Protein AF-A0AAU8SU63-F1 (afdb_monomer)

pLDDT: mean 71.38, std 15.08, range [43.41, 95.5]

Foldseek 3Di:
DDDDPPVCVVVVVVVVVVVVLVPPPPDPPCVVCVVPDDCVVVVVVVVVVVVVS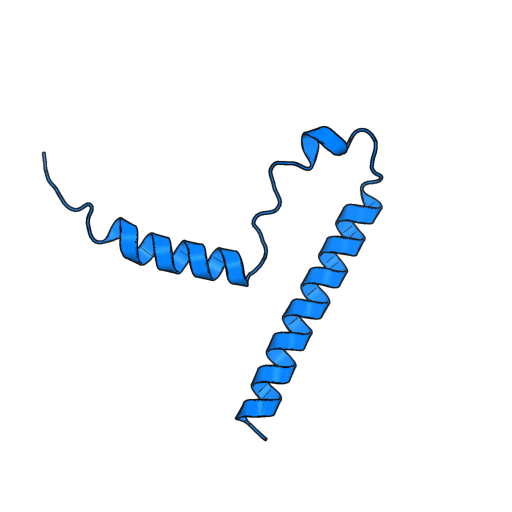VVVVVVVVVVVVD

Secondary structure (DSSP, 8-state):
----TTHHHHHHHHHHHHHHHTT----SSHHHHTTTS-HHHHHHHHHHHHHHHHHHHHHHHHHHH-

Sequence (66 aa):
MSGTDNKSTFAQTIKAVMWSFFGVRKRRDLEADATQLNPLYVLIAALIGAAVFVGVLILIVHAVVG

Structure (mmCIF, N/CA/C/O backbone):
data_AF-A0AAU8SU63-F1
#
_entry.id   AF-A0AAU8SU63-F1
#
loop_
_atom_site.group_PDB
_atom_site.id
_atom_site.type_symbol
_atom_site.label_atom_id
_atom_site.label_alt_id
_atom_site.label_comp_id
_atom_site.label_asym_id
_atom_site.label_entity_id
_atom_site.label_seq_id
_atom_site.pdbx_PDB_ins_code
_atom_site.Cartn_x
_atom_site.Cartn_y
_atom_site.Cartn_z
_atom_site.occupancy
_atom_site.B_iso_or_equiv
_atom_site.auth_seq_id
_atom_site.auth_comp_id
_atom_site.auth_asym_id
_atom_site.auth_atom_id
_atom_site.pdbx_PDB_model_num
ATOM 1 N N . MET A 1 1 ? -17.917 34.251 -7.542 1.00 45.12 1 MET A N 1
ATOM 2 C CA . MET A 1 1 ? -16.490 34.412 -7.897 1.00 45.12 1 MET A CA 1
ATOM 3 C C . MET A 1 1 ? -15.937 33.063 -8.344 1.00 45.12 1 MET A C 1
ATOM 5 O O . MET A 1 1 ? -16.147 32.106 -7.617 1.00 45.12 1 MET A O 1
ATOM 9 N N . SER A 1 2 ? -15.334 33.027 -9.543 1.00 43.41 2 SER A N 1
ATOM 10 C CA . SER A 1 2 ? -14.387 32.041 -10.129 1.00 43.41 2 SER A CA 1
ATOM 11 C C . SER A 1 2 ? -14.179 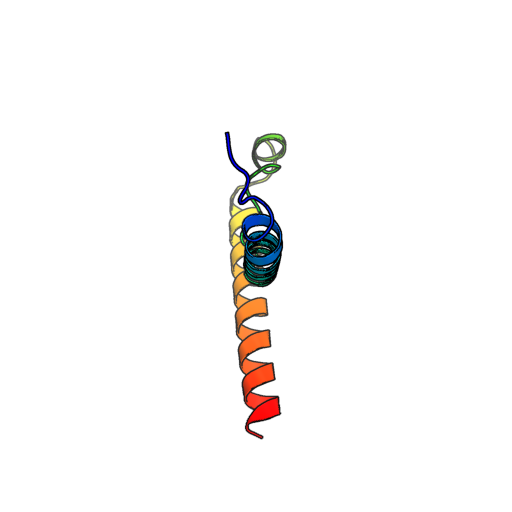30.703 -9.382 1.00 43.41 2 SER A C 1
ATOM 13 O O . SER A 1 2 ? -13.705 30.717 -8.256 1.00 43.41 2 SER A O 1
ATOM 15 N N . GLY A 1 3 ? -14.421 29.516 -9.946 1.00 53.53 3 GLY A N 1
ATOM 16 C CA . GLY A 1 3 ? -14.227 29.131 -11.346 1.00 53.53 3 GLY A CA 1
ATOM 17 C C . GLY A 1 3 ? -12.806 28.619 -11.614 1.00 53.53 3 GLY A C 1
ATOM 18 O O . GLY A 1 3 ? -12.147 29.152 -12.498 1.00 53.53 3 GLY A O 1
ATOM 19 N N . THR A 1 4 ? -12.346 27.598 -10.875 1.00 55.81 4 THR A N 1
ATOM 20 C CA . THR A 1 4 ? -11.177 26.755 -11.230 1.00 55.81 4 THR A CA 1
ATOM 21 C C . THR A 1 4 ? -11.321 25.315 -10.696 1.00 55.81 4 THR A C 1
ATOM 23 O O . THR A 1 4 ? -10.361 24.708 -10.237 1.00 55.81 4 THR A O 1
ATOM 26 N N . ASP A 1 5 ? -12.513 24.720 -10.793 1.00 55.16 5 ASP A N 1
ATOM 27 C CA . ASP A 1 5 ? -12.835 23.413 -10.177 1.00 55.16 5 ASP A CA 1
ATOM 28 C C . ASP A 1 5 ? -12.775 22.210 -11.135 1.00 55.16 5 ASP A C 1
ATOM 30 O O . ASP A 1 5 ? -13.340 21.159 -10.868 1.00 55.16 5 ASP A O 1
ATOM 34 N N . ASN A 1 6 ? -12.073 22.331 -12.266 1.00 55.62 6 ASN A N 1
ATOM 35 C CA . ASN A 1 6 ? -11.972 21.237 -13.249 1.00 55.62 6 ASN A CA 1
ATOM 36 C C . ASN A 1 6 ? -10.647 20.457 -13.180 1.00 55.62 6 ASN A C 1
ATOM 38 O O . ASN A 1 6 ? -10.523 19.387 -13.769 1.00 55.62 6 ASN A O 1
ATOM 42 N N . LYS A 1 7 ? -9.643 20.973 -12.458 1.00 52.31 7 LYS A N 1
ATOM 43 C CA . LYS A 1 7 ? -8.356 20.284 -12.235 1.00 52.31 7 LYS A CA 1
ATOM 44 C C . LYS A 1 7 ? -8.308 19.520 -10.908 1.00 52.31 7 LYS A C 1
ATOM 46 O O . LYS A 1 7 ? -7.511 18.593 -10.778 1.00 52.31 7 LYS A O 1
ATOM 51 N N . SER A 1 8 ? -9.166 19.872 -9.948 1.00 58.12 8 SER A N 1
ATOM 52 C CA . SER A 1 8 ? -9.259 19.186 -8.657 1.00 58.12 8 SER A CA 1
ATOM 53 C C . SER A 1 8 ? -9.849 17.786 -8.817 1.00 58.12 8 SER A C 1
ATOM 55 O O . SER A 1 8 ? -9.304 16.862 -8.232 1.00 58.12 8 SER A O 1
ATOM 57 N N . THR A 1 9 ? -10.857 17.589 -9.673 1.00 69.75 9 THR A N 1
ATOM 58 C CA . THR A 1 9 ? -11.527 16.289 -9.850 1.00 69.75 9 THR A CA 1
ATOM 59 C C . THR A 1 9 ? -10.599 15.224 -10.426 1.00 69.75 9 THR A C 1
ATOM 61 O O . THR A 1 9 ? -10.447 14.179 -9.812 1.00 69.75 9 THR A O 1
ATOM 64 N N . PHE A 1 10 ? -9.897 15.483 -11.535 1.00 79.25 10 PHE A N 1
ATOM 65 C CA . PHE A 1 10 ? -9.020 14.472 -12.149 1.00 79.25 10 PHE A CA 1
ATOM 66 C C . PHE A 1 10 ? -7.822 14.110 -11.259 1.00 79.25 10 PHE A C 1
ATOM 68 O O . PHE A 1 10 ? -7.529 12.934 -11.034 1.00 79.25 10 PHE A O 1
ATOM 75 N N . ALA A 1 11 ? -7.158 15.118 -10.684 1.00 77.06 11 ALA A N 1
ATOM 76 C CA . ALA A 1 11 ? -6.058 14.891 -9.753 1.00 77.06 11 ALA A CA 1
ATOM 77 C C . ALA A 1 11 ? -6.530 14.172 -8.476 1.00 77.06 11 ALA A C 1
ATOM 79 O O . ALA A 1 11 ? -5.802 13.342 -7.938 1.00 77.06 11 ALA A O 1
ATOM 80 N N . GLN A 1 12 ? -7.753 14.439 -8.009 1.00 75.50 12 GLN A N 1
ATOM 81 C CA . GLN A 1 12 ? -8.383 13.757 -6.875 1.00 75.50 12 GLN A CA 1
ATOM 82 C C . GLN A 1 12 ? -8.803 12.328 -7.226 1.00 75.50 12 GLN A C 1
ATOM 84 O O . GLN A 1 12 ? -8.654 11.452 -6.381 1.00 75.50 12 GLN A O 1
ATOM 89 N N . THR A 1 13 ? -9.228 12.060 -8.463 1.00 74.44 13 THR A N 1
ATOM 90 C CA . THR A 1 13 ? -9.473 10.704 -8.966 1.00 74.44 13 THR A CA 1
ATOM 91 C C . THR A 1 13 ? -8.180 9.894 -8.974 1.00 74.44 13 THR A C 1
ATOM 93 O O . THR A 1 13 ? -8.159 8.802 -8.418 1.00 74.44 13 THR A O 1
ATOM 96 N N . ILE A 1 14 ? -7.066 10.434 -9.481 1.00 82.25 14 ILE A N 1
ATOM 97 C CA . ILE A 1 14 ? -5.765 9.742 -9.422 1.00 82.25 14 ILE A CA 1
ATOM 98 C C . ILE A 1 14 ? -5.302 9.542 -7.973 1.00 82.25 14 ILE A C 1
ATOM 100 O O . ILE A 1 14 ? -4.837 8.459 -7.614 1.00 82.25 14 ILE A O 1
ATOM 104 N N . LYS A 1 15 ? -5.476 10.548 -7.107 1.00 70.69 15 LYS A N 1
ATOM 105 C CA . LYS A 1 15 ? -5.166 10.429 -5.672 1.00 70.69 15 LYS A CA 1
ATOM 106 C C . LYS A 1 15 ? -6.016 9.358 -4.989 1.00 70.69 15 LYS A C 1
ATOM 108 O O . LYS A 1 15 ? -5.498 8.615 -4.162 1.00 70.69 15 LYS A O 1
ATOM 113 N N . ALA A 1 16 ? -7.295 9.264 -5.341 1.00 71.31 16 ALA A N 1
ATOM 114 C CA . ALA A 1 16 ? -8.213 8.255 -4.832 1.00 71.31 16 ALA A CA 1
ATOM 115 C C . ALA A 1 16 ? -7.829 6.857 -5.326 1.00 71.31 16 ALA A C 1
ATOM 117 O O . ALA A 1 16 ? -7.825 5.915 -4.538 1.00 71.31 16 ALA A O 1
ATOM 118 N N . VAL A 1 17 ? -7.428 6.723 -6.590 1.00 68.69 17 VAL A N 1
ATOM 119 C CA . VAL A 1 17 ? -6.946 5.455 -7.145 1.00 68.69 17 VAL A CA 1
ATOM 120 C C . VAL A 1 17 ? -5.661 5.028 -6.431 1.00 68.69 17 VAL A C 1
ATOM 122 O O . VAL A 1 17 ? -5.609 3.918 -5.912 1.00 68.69 17 VAL A O 1
ATOM 125 N N . MET A 1 18 ? -4.686 5.922 -6.245 1.00 71.06 18 MET A N 1
ATOM 126 C CA . MET A 1 18 ? -3.478 5.623 -5.458 1.00 71.06 18 MET A CA 1
ATOM 127 C C . MET A 1 18 ? -3.777 5.200 -4.012 1.00 71.06 18 MET A C 1
ATOM 129 O O . MET A 1 18 ? -3.184 4.243 -3.520 1.00 71.06 18 MET A O 1
ATOM 133 N N . TRP A 1 19 ? -4.721 5.858 -3.333 1.00 69.81 19 TRP A N 1
ATOM 134 C CA . TRP A 1 19 ? -5.142 5.471 -1.978 1.00 69.81 19 TRP A CA 1
ATOM 135 C C . TRP A 1 19 ? -5.860 4.116 -1.929 1.00 69.81 19 TRP A C 1
ATOM 137 O O . TRP A 1 19 ? -5.845 3.447 -0.895 1.00 69.81 19 TRP A O 1
ATOM 147 N N . SER A 1 20 ? -6.460 3.706 -3.048 1.00 59.56 20 SER A N 1
ATOM 148 C CA . SER A 1 20 ? -7.122 2.409 -3.207 1.00 59.56 20 SER A CA 1
ATOM 149 C C . SER A 1 20 ? -6.113 1.281 -3.427 1.00 59.56 20 SER A C 1
ATOM 151 O O . SER A 1 20 ? -6.292 0.197 -2.884 1.00 59.56 20 SER A O 1
ATOM 153 N N . PHE A 1 21 ? -5.018 1.548 -4.147 1.00 66.31 21 PHE A N 1
ATOM 154 C CA . PHE A 1 21 ? -3.920 0.591 -4.329 1.00 66.31 21 PHE A CA 1
ATOM 155 C C . PHE A 1 21 ? -3.096 0.381 -3.054 1.00 66.31 21 PHE A C 1
ATOM 157 O O . PHE A 1 21 ? -2.603 -0.714 -2.818 1.00 66.31 21 PHE A O 1
ATOM 164 N N . PHE A 1 22 ? -2.983 1.405 -2.209 1.00 66.50 22 PHE A N 1
ATOM 165 C CA . PHE A 1 22 ? -2.226 1.334 -0.958 1.00 66.50 22 PHE A CA 1
ATOM 166 C C . PHE A 1 22 ? -3.000 0.668 0.202 1.00 66.50 22 PHE A C 1
ATOM 168 O O . PHE A 1 22 ? -2.418 0.350 1.232 1.00 66.50 22 PHE A O 1
ATOM 175 N N . GLY A 1 23 ? -4.315 0.450 0.067 1.00 61.91 23 GLY A N 1
ATOM 176 C CA . GLY A 1 23 ? -5.101 -0.357 1.014 1.00 61.91 23 GLY A CA 1
ATOM 177 C C . GLY A 1 23 ? -5.487 0.309 2.348 1.00 61.91 23 GLY A C 1
ATOM 178 O O . GLY A 1 23 ? -5.971 -0.373 3.249 1.00 61.91 23 GLY A O 1
ATOM 179 N N . VAL A 1 24 ? -5.335 1.633 2.504 1.00 62.81 24 VAL A N 1
ATOM 180 C CA . VAL A 1 24 ? -5.507 2.348 3.797 1.00 62.81 24 VAL A CA 1
ATOM 181 C C . VAL A 1 24 ? -6.827 3.134 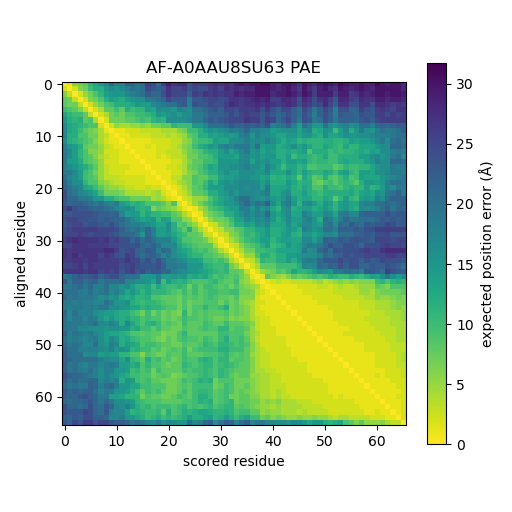3.880 1.00 62.81 24 VAL A C 1
ATOM 183 O O . VAL A 1 24 ? -6.894 4.228 4.432 1.00 62.81 24 VAL A O 1
ATOM 186 N N . ARG A 1 25 ? -7.941 2.593 3.374 1.00 59.72 25 ARG A N 1
ATOM 187 C CA . ARG A 1 25 ? -9.282 3.145 3.675 1.00 59.72 25 ARG A CA 1
ATOM 188 C C . ARG A 1 25 ? -10.111 2.187 4.528 1.00 59.72 25 ARG A C 1
ATOM 190 O O . ARG A 1 25 ? -11.251 1.881 4.211 1.00 59.72 25 ARG A O 1
ATOM 197 N N . LYS A 1 26 ? -9.543 1.742 5.650 1.00 55.56 26 LYS A N 1
ATOM 198 C CA . LYS A 1 26 ? -10.235 0.949 6.677 1.00 55.56 26 LYS A CA 1
ATOM 199 C C . LYS A 1 26 ? -10.287 1.746 7.982 1.00 55.56 26 LYS A C 1
ATOM 201 O O . LYS A 1 26 ? -9.493 1.522 8.884 1.00 55.56 26 LYS A O 1
ATOM 206 N N . ARG A 1 27 ? -11.154 2.760 8.049 1.00 53.59 27 ARG A N 1
ATOM 207 C CA . ARG A 1 27 ? -11.322 3.576 9.270 1.00 53.59 27 ARG A CA 1
ATOM 208 C C . ARG A 1 27 ? -12.760 3.774 9.740 1.00 53.59 27 ARG A C 1
ATOM 210 O O . ARG A 1 27 ? -12.932 4.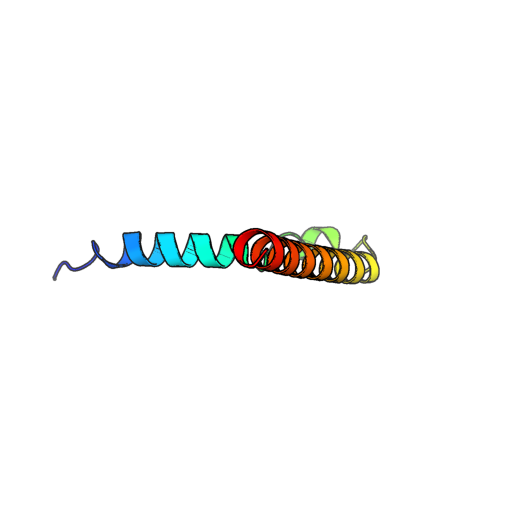513 10.692 1.00 53.59 27 ARG A O 1
ATOM 217 N N . ARG A 1 28 ? -13.791 3.191 9.115 1.00 51.59 28 ARG A N 1
ATOM 218 C CA . ARG A 1 28 ? -15.165 3.622 9.443 1.00 51.59 28 ARG A CA 1
ATOM 219 C C . ARG A 1 28 ? -16.180 2.579 9.884 1.00 51.59 28 ARG A C 1
ATOM 221 O O . ARG A 1 28 ? -17.156 2.996 10.484 1.00 51.59 28 ARG A O 1
ATOM 228 N N . ASP A 1 29 ? -15.913 1.284 9.738 1.00 51.47 29 ASP A N 1
ATOM 229 C CA . ASP A 1 29 ? -16.878 0.259 10.183 1.00 51.47 29 ASP A CA 1
ATOM 230 C C . ASP A 1 29 ? -16.380 -0.575 11.372 1.00 51.47 29 ASP A C 1
ATOM 232 O O . ASP A 1 29 ? -17.087 -1.437 11.876 1.00 51.47 29 ASP A O 1
ATOM 236 N N . LEU A 1 30 ? -15.170 -0.297 11.873 1.00 51.19 30 LEU A N 1
ATOM 237 C CA . LEU A 1 30 ? -14.612 -1.018 13.019 1.00 51.19 30 LEU A CA 1
ATOM 238 C C . LEU A 1 30 ? -15.221 -0.574 14.353 1.00 51.19 30 LEU A C 1
ATOM 240 O O . LEU A 1 30 ? -15.232 -1.367 15.276 1.00 51.19 30 LEU A O 1
ATOM 244 N N . GLU A 1 31 ? -15.746 0.646 14.477 1.00 52.69 31 GLU A N 1
ATOM 245 C CA . GLU A 1 31 ? -16.309 1.131 15.749 1.00 52.69 31 GLU A CA 1
ATOM 246 C C . GLU A 1 31 ? -17.687 0.531 16.072 1.00 52.69 31 GLU A C 1
ATOM 248 O O . GLU A 1 31 ? -18.052 0.474 17.242 1.00 52.69 31 GLU A O 1
ATOM 253 N N . ALA A 1 32 ? -18.419 0.022 15.072 1.00 54.12 32 ALA A N 1
ATOM 254 C CA . ALA A 1 32 ? -19.701 -0.654 15.284 1.00 54.12 32 ALA A CA 1
ATOM 255 C C . ALA A 1 32 ? -19.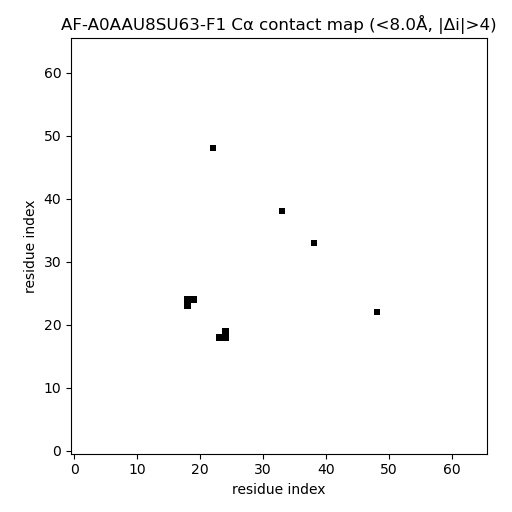542 -2.129 15.719 1.00 54.12 32 ALA A C 1
ATOM 257 O O . ALA A 1 32 ? -20.376 -2.624 16.471 1.00 54.12 32 ALA A O 1
ATOM 258 N N . ASP A 1 33 ? -18.453 -2.799 15.310 1.00 53.53 33 ASP A N 1
ATOM 259 C CA . ASP A 1 33 ? -18.162 -4.214 15.626 1.00 53.53 33 ASP A CA 1
ATOM 260 C C 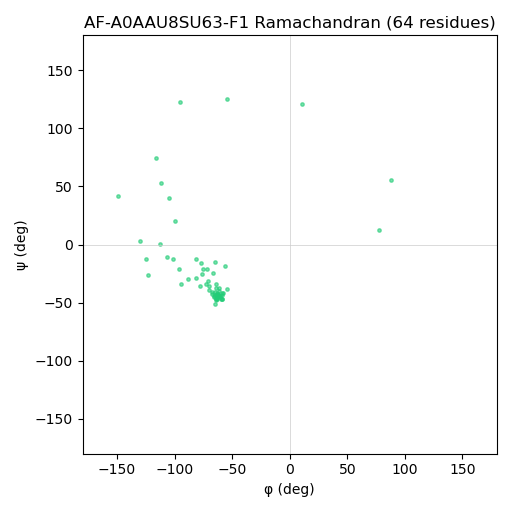. ASP A 1 33 ? -17.029 -4.414 16.664 1.00 53.53 33 ASP A C 1
ATOM 262 O O . ASP A 1 33 ? -16.833 -5.521 17.178 1.00 53.53 33 ASP A O 1
ATOM 266 N N . ALA A 1 34 ? -16.279 -3.362 17.023 1.00 53.31 34 ALA A N 1
ATOM 267 C CA . ALA A 1 34 ? -15.157 -3.424 17.977 1.00 53.31 34 ALA A CA 1
ATOM 268 C C . ALA A 1 34 ? -15.567 -3.796 19.407 1.00 53.31 34 ALA A C 1
ATOM 270 O O . ALA A 1 34 ? -14.710 -4.157 20.212 1.00 53.31 34 ALA A O 1
ATOM 271 N N . THR A 1 35 ? -16.853 -3.724 19.749 1.00 54.81 35 THR A N 1
ATOM 272 C CA . THR A 1 35 ? -17.327 -4.156 21.069 1.00 54.81 35 THR A CA 1
ATOM 273 C C . THR A 1 35 ? -17.427 -5.683 21.178 1.00 54.81 35 THR A C 1
ATOM 275 O O . THR A 1 35 ? -17.490 -6.196 22.292 1.00 54.81 35 THR A O 1
ATOM 278 N N . GLN A 1 36 ? -17.402 -6.424 20.058 1.00 56.88 36 GLN A N 1
ATOM 279 C CA . GLN A 1 36 ? -17.489 -7.894 20.060 1.00 56.88 36 GLN A CA 1
ATOM 280 C C . GLN A 1 36 ? -16.316 -8.614 19.375 1.00 56.88 36 GLN A C 1
ATOM 282 O O . GLN A 1 36 ? -16.007 -9.740 19.767 1.00 56.88 36 GLN A O 1
ATOM 287 N N . LEU A 1 37 ? -15.615 -8.006 18.406 1.00 56.38 37 LEU A N 1
ATOM 288 C CA . LEU A 1 37 ? -14.444 -8.636 17.781 1.00 56.38 37 LEU A CA 1
ATOM 289 C C . LEU A 1 37 ? -13.122 -8.195 18.424 1.00 56.38 37 LEU A C 1
ATOM 291 O O . LEU A 1 37 ? -12.762 -7.021 18.442 1.00 56.38 37 LEU A O 1
ATOM 295 N N . ASN A 1 38 ? -12.366 -9.186 18.904 1.00 62.81 38 ASN A N 1
ATOM 296 C CA . ASN A 1 38 ? -11.062 -9.016 19.537 1.00 62.81 38 ASN A CA 1
ATOM 297 C C . ASN A 1 38 ? -10.104 -8.231 18.603 1.00 62.81 38 ASN A C 1
ATOM 299 O O . ASN A 1 38 ? -9.875 -8.675 17.470 1.00 62.81 38 ASN A O 1
ATOM 303 N N . PRO A 1 39 ? -9.491 -7.114 19.048 1.00 71.06 39 PRO A N 1
ATOM 304 C CA . PRO A 1 39 ? -8.627 -6.252 18.222 1.00 71.06 39 PRO A CA 1
ATOM 305 C C . PRO A 1 39 ? -7.447 -6.991 17.566 1.00 71.06 39 PRO A C 1
ATOM 307 O O . PRO A 1 39 ? -6.898 -6.541 16.559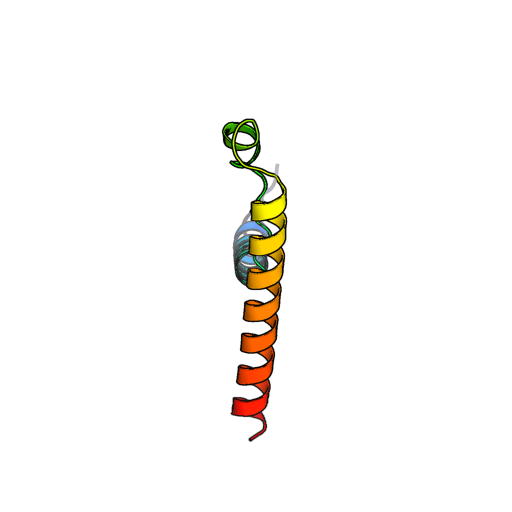 1.00 71.06 39 PRO A O 1
ATOM 310 N N . LEU A 1 40 ? -7.101 -8.169 18.089 1.00 80.00 40 LEU A N 1
ATOM 311 C CA . LEU A 1 40 ? -6.129 -9.097 17.519 1.00 80.00 40 LEU A CA 1
ATOM 312 C C . LEU A 1 40 ? -6.435 -9.475 16.057 1.00 80.00 40 LEU A C 1
ATOM 314 O O . LEU A 1 40 ? -5.523 -9.571 15.239 1.00 80.00 40 LEU A O 1
ATOM 318 N N . TYR A 1 41 ? -7.710 -9.657 15.702 1.00 74.56 41 TYR A N 1
ATOM 319 C CA . TYR A 1 41 ? -8.096 -10.068 14.348 1.00 74.56 41 TYR A CA 1
ATOM 320 C C . TYR A 1 41 ? -7.857 -8.949 13.325 1.00 74.56 41 TYR A C 1
ATOM 322 O O . TYR A 1 41 ? -7.425 -9.197 12.199 1.00 74.56 41 TYR A O 1
ATOM 330 N N . VAL A 1 42 ? -8.066 -7.696 13.741 1.00 76.88 42 VAL A N 1
ATOM 331 C CA . VAL A 1 42 ? -7.779 -6.508 12.925 1.00 76.88 42 VAL A CA 1
ATOM 332 C C . VAL A 1 42 ? -6.279 -6.394 12.661 1.00 76.88 42 VAL A C 1
ATOM 334 O O . VAL A 1 42 ? -5.877 -6.111 11.532 1.00 76.88 42 VAL A O 1
ATOM 337 N N . LEU A 1 43 ? -5.458 -6.673 13.678 1.00 77.44 43 LEU A N 1
ATOM 338 C CA . LEU A 1 43 ? -4.002 -6.663 13.566 1.00 77.44 43 LEU A CA 1
ATOM 339 C C . LEU A 1 43 ? -3.497 -7.743 12.599 1.00 77.44 43 LEU A C 1
ATOM 341 O O . LEU A 1 43 ? -2.712 -7.443 11.702 1.00 77.44 43 LEU A O 1
ATOM 345 N N . ILE A 1 44 ? -3.985 -8.978 12.727 1.00 81.94 44 ILE A N 1
ATOM 346 C CA . ILE A 1 44 ? -3.603 -10.084 11.835 1.00 81.94 44 ILE A CA 1
ATOM 347 C C . ILE A 1 44 ? -4.035 -9.791 10.393 1.00 81.94 44 ILE A C 1
ATOM 349 O O . ILE A 1 44 ? -3.238 -9.943 9.468 1.00 81.94 44 ILE A O 1
ATOM 353 N N . ALA A 1 45 ? -5.262 -9.302 10.189 1.00 79.06 45 ALA A N 1
ATOM 354 C CA . ALA A 1 45 ? -5.749 -8.927 8.864 1.00 79.06 45 ALA A CA 1
ATOM 355 C C . ALA A 1 45 ? -4.907 -7.804 8.228 1.00 79.06 45 ALA 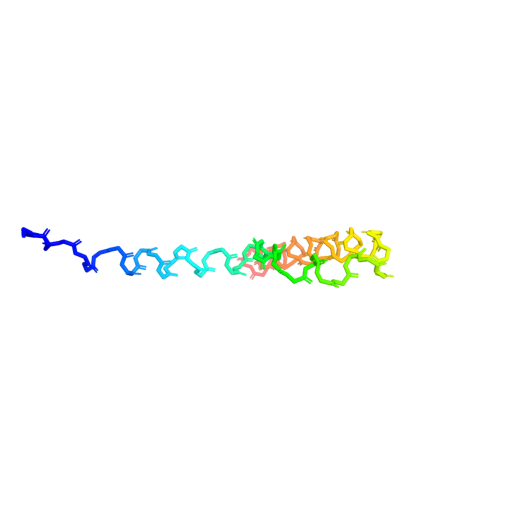A C 1
ATOM 357 O O . ALA A 1 45 ? -4.657 -7.833 7.023 1.00 79.06 45 ALA A O 1
ATOM 358 N N . ALA A 1 46 ? -4.442 -6.835 9.025 1.00 78.25 46 ALA A N 1
ATOM 359 C CA . ALA A 1 46 ? -3.553 -5.776 8.553 1.00 78.25 46 ALA A CA 1
ATOM 360 C C . ALA A 1 46 ? -2.168 -6.316 8.154 1.00 78.25 46 ALA A C 1
ATOM 362 O O . ALA A 1 46 ? -1.647 -5.939 7.105 1.00 78.25 46 ALA A O 1
ATOM 363 N N . LEU A 1 47 ? -1.599 -7.231 8.944 1.00 85.50 47 LEU A N 1
ATOM 364 C CA . LEU A 1 47 ? -0.303 -7.852 8.649 1.00 85.50 47 LEU A CA 1
ATOM 365 C C . LEU A 1 47 ? -0.347 -8.710 7.381 1.00 85.50 47 LEU A C 1
ATOM 367 O O . LEU A 1 47 ? 0.542 -8.602 6.538 1.00 85.50 47 LEU A O 1
ATOM 371 N N . ILE A 1 48 ? -1.401 -9.511 7.209 1.00 85.44 48 ILE A N 1
ATOM 372 C CA . ILE A 1 48 ? -1.593 -10.324 6.000 1.00 85.44 48 ILE A CA 1
ATOM 373 C C . ILE A 1 48 ? -1.772 -9.420 4.776 1.00 85.44 48 ILE A C 1
ATOM 375 O O . ILE A 1 48 ? -1.121 -9.641 3.758 1.00 85.44 48 ILE A O 1
ATOM 379 N N . GLY A 1 49 ? -2.601 -8.375 4.876 1.00 82.44 49 GLY A N 1
ATOM 380 C CA . GLY A 1 49 ? -2.800 -7.422 3.781 1.00 82.44 49 GLY A CA 1
ATOM 381 C C . GLY A 1 49 ? -1.500 -6.737 3.348 1.00 82.44 49 GLY A C 1
ATOM 382 O O . GLY A 1 49 ? -1.230 -6.628 2.152 1.00 82.44 49 GLY A O 1
ATOM 383 N N . ALA A 1 50 ? -0.659 -6.348 4.309 1.00 80.94 50 ALA A N 1
ATOM 384 C CA . ALA A 1 50 ? 0.652 -5.768 4.034 1.00 80.94 50 ALA A CA 1
ATOM 385 C C . ALA A 1 50 ? 1.607 -6.775 3.372 1.00 80.94 50 ALA A C 1
ATOM 387 O O . ALA A 1 50 ? 2.260 -6.442 2.384 1.00 80.94 50 ALA A O 1
ATOM 388 N N . ALA A 1 51 ? 1.658 -8.014 3.868 1.00 89.19 51 ALA A N 1
ATOM 389 C CA . ALA A 1 51 ? 2.508 -9.058 3.300 1.00 89.19 51 ALA A CA 1
ATOM 390 C C . ALA A 1 51 ? 2.122 -9.386 1.849 1.00 89.19 51 ALA A C 1
ATOM 392 O O . ALA A 1 51 ? 2.992 -9.479 0.983 1.00 89.19 51 ALA A O 1
ATOM 393 N N . VAL A 1 52 ? 0.820 -9.497 1.566 1.00 87.56 52 VAL A N 1
ATOM 394 C CA . VAL A 1 52 ? 0.300 -9.725 0.210 1.00 87.56 52 VAL A CA 1
ATOM 395 C C . VAL A 1 52 ? 0.655 -8.561 -0.715 1.00 87.56 52 VAL A C 1
ATOM 397 O O . VAL A 1 52 ? 1.137 -8.796 -1.820 1.00 87.56 52 VAL A O 1
ATOM 400 N N . PHE A 1 53 ? 0.484 -7.314 -0.266 1.00 82.94 53 PHE A N 1
ATOM 401 C CA . PHE A 1 53 ? 0.832 -6.132 -1.060 1.00 82.94 53 PHE A CA 1
ATOM 402 C C . PHE A 1 53 ? 2.318 -6.113 -1.446 1.00 82.94 53 PHE A C 1
ATOM 404 O O . PHE A 1 53 ? 2.663 -5.932 -2.614 1.00 82.94 53 PHE A O 1
ATOM 411 N N . VAL A 1 54 ? 3.199 -6.371 -0.477 1.00 86.62 54 VAL A N 1
ATOM 412 C CA . VAL A 1 54 ? 4.649 -6.447 -0.706 1.00 86.62 54 VAL A CA 1
ATOM 413 C C . VAL A 1 54 ? 4.996 -7.597 -1.654 1.00 86.62 54 VAL A C 1
ATOM 415 O O . VAL A 1 54 ? 5.779 -7.404 -2.584 1.00 86.62 54 VAL A O 1
ATOM 418 N N . GLY A 1 55 ? 4.386 -8.770 -1.470 1.00 93.69 55 GLY A N 1
ATOM 419 C CA . GLY A 1 55 ? 4.595 -9.921 -2.349 1.00 93.69 55 GLY A CA 1
ATOM 420 C C . GLY A 1 55 ? 4.221 -9.627 -3.802 1.00 93.69 55 GLY A C 1
ATOM 421 O O . GLY A 1 55 ? 4.989 -9.946 -4.708 1.00 93.69 55 GLY A O 1
ATOM 422 N N . VAL A 1 56 ? 3.089 -8.954 -4.027 1.00 90.12 56 VAL A N 1
ATOM 423 C CA . VAL A 1 56 ? 2.658 -8.524 -5.367 1.00 90.12 56 VAL A CA 1
ATOM 424 C C . VAL A 1 56 ? 3.679 -7.578 -6.002 1.00 90.12 56 VAL A C 1
ATOM 426 O O . VAL A 1 56 ? 4.031 -7.768 -7.165 1.00 90.12 56 VAL A O 1
ATOM 429 N N . LEU A 1 57 ? 4.200 -6.599 -5.255 1.00 89.19 57 LEU A N 1
ATOM 430 C CA . LEU A 1 57 ? 5.231 -5.686 -5.766 1.00 89.19 57 LEU A CA 1
ATOM 431 C C . LEU A 1 57 ? 6.499 -6.436 -6.189 1.00 89.19 57 LEU A C 1
ATOM 433 O O . LEU A 1 57 ? 7.027 -6.184 -7.270 1.00 89.19 57 LEU A O 1
ATOM 437 N N . ILE A 1 58 ? 6.970 -7.372 -5.362 1.00 94.56 58 ILE A N 1
ATOM 438 C CA . I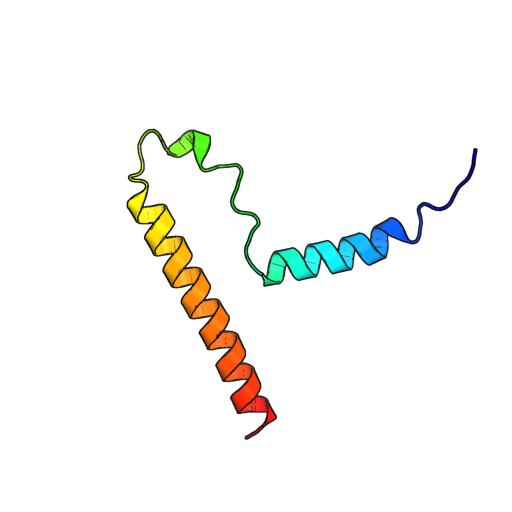LE A 1 58 ? 8.165 -8.174 -5.661 1.00 94.56 58 ILE A CA 1
ATOM 439 C C . ILE A 1 58 ? 7.949 -9.017 -6.920 1.00 94.56 58 ILE A C 1
ATOM 441 O O . ILE A 1 58 ? 8.828 -9.077 -7.778 1.00 94.56 58 ILE A O 1
ATOM 445 N N . LEU A 1 59 ? 6.773 -9.632 -7.056 1.00 93.75 59 LEU A N 1
ATOM 446 C CA . LEU A 1 59 ? 6.426 -10.453 -8.214 1.00 93.75 59 LEU A CA 1
ATOM 447 C C . LEU A 1 59 ? 6.436 -9.617 -9.501 1.00 93.75 59 LEU A C 1
ATOM 449 O O . LEU A 1 59 ? 7.023 -10.037 -10.495 1.00 93.75 59 LEU A O 1
ATOM 453 N N . ILE A 1 60 ? 5.868 -8.407 -9.465 1.00 95.31 60 ILE A N 1
ATOM 454 C CA . ILE A 1 60 ? 5.895 -7.473 -10.600 1.00 95.31 60 ILE A CA 1
ATOM 455 C C . ILE A 1 60 ? 7.335 -7.118 -10.981 1.00 95.31 60 ILE A C 1
ATOM 457 O O . ILE A 1 60 ? 7.679 -7.168 -12.158 1.00 95.31 60 ILE A O 1
ATOM 461 N N . VAL A 1 61 ? 8.185 -6.788 -10.006 1.00 94.50 61 VAL A N 1
ATOM 462 C CA . VAL A 1 61 ? 9.596 -6.459 -10.268 1.00 94.50 61 VAL A CA 1
ATOM 463 C C . VAL A 1 61 ? 10.303 -7.629 -10.939 1.00 94.50 61 VAL A C 1
ATOM 465 O O . VAL A 1 61 ? 10.983 -7.444 -11.946 1.00 94.50 61 VAL A O 1
ATOM 468 N N . HIS A 1 62 ? 10.107 -8.836 -10.415 1.00 94.81 62 HIS A N 1
ATOM 469 C CA . HIS A 1 62 ? 10.724 -10.029 -10.974 1.00 94.81 62 HIS A CA 1
ATOM 470 C C . HIS A 1 62 ? 10.231 -10.323 -12.398 1.00 94.81 62 HIS A C 1
ATOM 472 O O . HIS A 1 62 ? 11.023 -10.718 -13.240 1.00 94.81 62 HIS A O 1
ATOM 478 N N . ALA A 1 63 ? 8.949 -10.089 -12.685 1.00 93.62 63 ALA A N 1
ATOM 479 C CA . ALA A 1 63 ? 8.367 -10.288 -14.011 1.00 93.62 63 ALA A CA 1
ATOM 480 C C . ALA A 1 63 ? 8.809 -9.249 -15.060 1.00 93.62 63 ALA A C 1
ATOM 482 O O . ALA A 1 63 ? 8.650 -9.496 -16.249 1.00 93.62 63 ALA A O 1
ATOM 483 N N . VAL A 1 64 ? 9.293 -8.075 -14.636 1.00 95.50 64 VAL A N 1
ATOM 484 C CA . VAL A 1 64 ? 9.771 -7.010 -15.539 1.00 95.50 64 VAL A CA 1
ATOM 485 C C . VAL A 1 64 ? 11.282 -7.088 -15.760 1.00 95.50 64 VAL A C 1
ATOM 487 O O . VAL A 1 64 ? 11.765 -6.715 -16.826 1.00 95.50 64 VAL A O 1
ATOM 490 N N . VAL A 1 65 ? 12.032 -7.505 -14.737 1.00 93.38 65 VAL A N 1
ATOM 491 C CA . VAL A 1 65 ? 13.501 -7.586 -14.782 1.00 93.38 65 VAL A CA 1
ATOM 492 C C . VAL A 1 65 ? 13.989 -8.936 -15.314 1.00 93.38 65 VAL A C 1
ATOM 494 O O . VAL A 1 65 ? 15.079 -8.989 -15.884 1.00 93.38 65 VAL A O 1
ATOM 497 N N . GLY A 1 66 ? 13.220 -10.007 -15.099 1.00 69.44 66 GLY A N 1
ATOM 498 C CA . GLY A 1 66 ? 13.486 -11.340 -15.646 1.00 69.44 66 GLY A CA 1
ATOM 499 C C . GLY A 1 66 ? 12.980 -11.490 -17.070 1.00 69.44 66 GLY A C 1
ATOM 500 O O . GLY A 1 66 ? 13.683 -12.172 -17.846 1.00 69.44 66 GLY A O 1
#

Radius of gyration: 18.06 Å; Cα contacts (8 Å, |Δi|>4): 5; chains: 1; bounding box: 33×46×37 Å

Mean predicted aligned error: 12.37 Å

Solvent-accessible surface area (backbone atoms only — not comparable to full-atom values): 4170 Å² total; per-residue (Å²): 133,87,89,76,76,77,63,55,54,59,56,46,49,53,51,49,50,54,47,59,76,70,66,76,82,84,82,80,69,58,81,82,47,54,88,76,49,65,68,65,58,59,53,52,53,51,51,51,51,50,52,51,52,52,50,52,53,53,51,52,51,49,70,73,77,104